Protein AF-A0A0L8JD91-F1 (afdb_monomer_lite)

Foldseek 3Di:
DDDPPPLQDPCVVVVVVLVVLVVVLVVLVVVLVVLVVCLVPVPVPDDDPVNVVS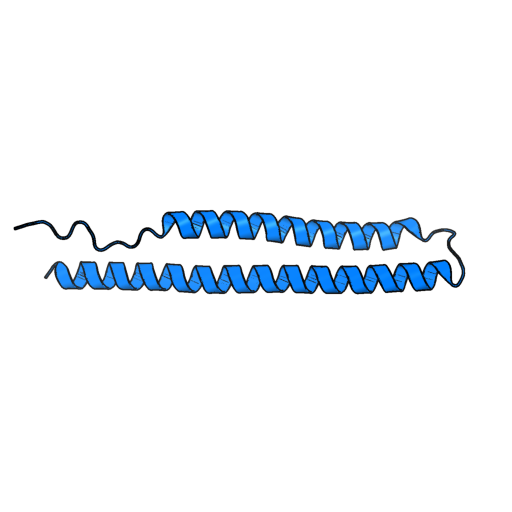VVVSVVVSVVSVVVSVVSVVVSVVSVVVSVVSVVVSVVVVVVVVD

InterPro domains:
  IPR036689 ESAT-6-like superfamily [SSF140453] (7-97)

Radius of gyration: 23.22 Å; chains: 1; bounding box: 52×16×71 Å

Secondary structure (DSSP, 8-state):
----TT-----HHHHHHHHHHHHHHHHHHHHHHHHHHHHHHS-TT--SHHHHHHHHHHHHHHHHHHHHHHHHHHHHHHHHHHHHHHHHHHHHHHHHHT-

Sequence (99 aa):
MSTPDNYTYNTQAIYEGLKLLGAGTQEVETAVDQLRTNVELNFEGWAGASKAEFERVHLETTEHLKAVGQWLIEVTQNISTLVNGVEEDDAATAQRLSI

Structure (mmCIF, N/CA/C/O backbone):
data_AF-A0A0L8JD91-F1
#
_entry.id   AF-A0A0L8JD91-F1
#
loop_
_atom_site.group_PDB
_atom_site.id
_atom_site.type_symbol
_atom_site.label_atom_id
_atom_site.label_alt_id
_atom_site.label_comp_id
_atom_site.label_asym_id
_atom_site.label_entity_id
_atom_site.label_seq_id
_atom_site.pdbx_PDB_ins_code
_atom_site.Cartn_x
_atom_site.Cartn_y
_atom_site.Cartn_z
_atom_site.occu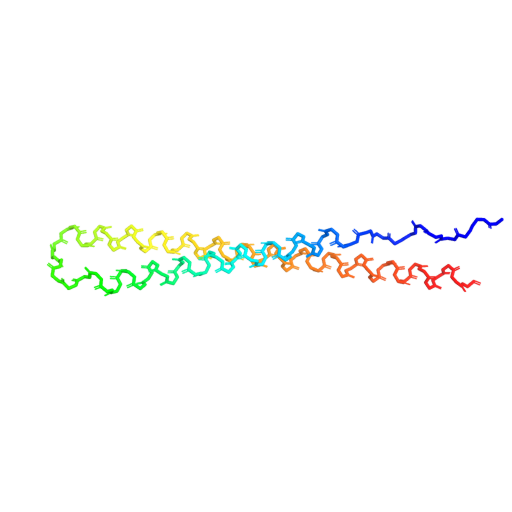pancy
_atom_site.B_iso_or_equiv
_atom_site.auth_seq_id
_atom_site.auth_comp_id
_atom_site.auth_asym_id
_atom_site.auth_atom_id
_atom_site.pdbx_PDB_model_num
ATOM 1 N N . MET A 1 1 ? 25.138 8.046 -40.379 1.00 38.38 1 MET A N 1
ATOM 2 C CA . MET A 1 1 ? 24.820 6.932 -39.467 1.00 38.38 1 MET A CA 1
ATOM 3 C C . MET A 1 1 ? 24.408 7.565 -38.159 1.00 38.38 1 MET A C 1
ATOM 5 O O . MET A 1 1 ? 25.264 8.097 -37.469 1.00 38.38 1 MET A O 1
ATOM 9 N N . SER A 1 2 ? 23.105 7.661 -37.920 1.00 41.34 2 SER A N 1
ATOM 10 C CA . SER A 1 2 ? 22.559 8.215 -36.682 1.00 41.34 2 SER A CA 1
ATOM 11 C C . SER A 1 2 ? 22.688 7.137 -35.610 1.00 41.34 2 SER A C 1
ATOM 13 O O . SER A 1 2 ? 22.265 6.006 -35.839 1.00 41.34 2 SER A O 1
ATOM 15 N N . THR A 1 3 ? 23.351 7.463 -34.510 1.00 40.91 3 THR A N 1
ATOM 16 C CA . THR A 1 3 ? 23.551 6.593 -33.351 1.00 40.91 3 THR A CA 1
ATOM 17 C C . THR A 1 3 ? 22.211 6.094 -32.784 1.00 40.91 3 THR A C 1
ATOM 19 O O . THR A 1 3 ? 21.212 6.816 -32.862 1.00 40.91 3 THR A O 1
ATOM 22 N N . PRO A 1 4 ? 22.150 4.867 -32.230 1.00 47.00 4 PRO A N 1
ATOM 23 C CA . PRO A 1 4 ? 20.943 4.272 -31.647 1.00 47.00 4 PRO A CA 1
ATOM 24 C C . PRO A 1 4 ? 20.618 4.863 -30.259 1.00 47.00 4 PRO A C 1
ATOM 26 O O . PRO A 1 4 ? 20.322 4.136 -29.319 1.00 47.00 4 PRO A O 1
ATOM 29 N N . ASP A 1 5 ? 20.659 6.188 -30.119 1.00 48.38 5 ASP A N 1
ATOM 30 C CA . ASP A 1 5 ? 20.601 6.889 -28.826 1.00 48.38 5 ASP A CA 1
ATOM 31 C C . ASP A 1 5 ? 19.185 6.996 -28.225 1.00 48.38 5 ASP A C 1
ATOM 33 O O . ASP A 1 5 ? 18.940 7.869 -27.399 1.00 48.38 5 ASP A O 1
ATOM 37 N N . ASN A 1 6 ? 18.216 6.168 -28.635 1.00 51.28 6 ASN A N 1
ATOM 38 C CA . ASN A 1 6 ? 16.816 6.424 -28.268 1.00 51.28 6 ASN A CA 1
ATOM 39 C C . ASN A 1 6 ? 15.932 5.195 -28.004 1.00 51.28 6 ASN A C 1
ATOM 41 O O . ASN A 1 6 ? 14.717 5.287 -28.158 1.00 51.28 6 ASN A O 1
ATOM 45 N N . TYR A 1 7 ? 16.512 4.056 -27.618 1.00 53.31 7 TYR A N 1
ATOM 46 C CA . TYR A 1 7 ? 15.741 2.842 -27.296 1.00 53.31 7 TYR A CA 1
ATOM 47 C C . TYR A 1 7 ? 15.572 2.564 -25.801 1.00 53.31 7 TYR A C 1
ATOM 49 O O . TYR A 1 7 ? 15.072 1.507 -25.458 1.00 53.31 7 TYR A O 1
ATOM 57 N N . THR A 1 8 ? 15.968 3.473 -24.910 1.00 61.88 8 THR A N 1
ATOM 58 C CA . THR A 1 8 ? 15.750 3.272 -23.472 1.00 61.88 8 THR A CA 1
ATOM 59 C C . THR A 1 8 ? 14.406 3.865 -23.071 1.00 61.88 8 THR A C 1
ATOM 61 O O . THR A 1 8 ? 14.199 5.078 -23.191 1.00 61.88 8 THR A O 1
ATOM 64 N N . TYR A 1 9 ? 13.482 3.034 -22.592 1.00 67.62 9 TYR A N 1
ATOM 65 C CA . TYR A 1 9 ? 12.258 3.524 -21.972 1.00 67.62 9 TYR A CA 1
ATOM 66 C C . TYR A 1 9 ? 12.613 4.359 -20.738 1.00 67.62 9 TYR A C 1
ATOM 68 O O . TYR A 1 9 ? 13.429 3.975 -19.904 1.00 67.62 9 TYR A O 1
ATOM 76 N N . ASN A 1 10 ? 11.984 5.527 -20.596 1.00 73.50 10 ASN A N 1
ATOM 77 C CA . ASN A 1 10 ? 12.171 6.366 -19.417 1.00 73.50 10 ASN A CA 1
ATOM 78 C C . ASN A 1 10 ? 11.399 5.779 -18.219 1.00 73.50 10 ASN A C 1
ATOM 80 O O . ASN A 1 10 ? 10.254 6.157 -17.962 1.00 73.50 10 ASN A O 1
ATOM 84 N N . THR A 1 11 ? 12.028 4.855 -17.490 1.00 82.06 11 THR A N 1
ATOM 85 C CA . THR A 1 11 ? 11.462 4.196 -16.298 1.00 82.06 11 THR A CA 1
ATOM 86 C C . THR A 1 11 ? 11.522 5.067 -15.040 1.00 82.06 11 THR A C 1
ATOM 88 O O . THR A 1 11 ? 10.831 4.787 -14.059 1.00 82.06 11 THR A O 1
ATOM 91 N N . GLN A 1 12 ? 12.258 6.186 -15.070 1.00 83.94 12 GLN A N 1
ATOM 92 C CA . GLN A 1 12 ? 12.448 7.083 -13.925 1.00 83.94 12 GLN A CA 1
ATOM 93 C C . GLN A 1 12 ? 11.123 7.622 -13.364 1.00 83.94 12 GLN A C 1
ATOM 95 O O . GLN A 1 12 ? 10.909 7.601 -12.151 1.00 83.94 12 GLN A O 1
ATOM 100 N N . ALA A 1 13 ? 10.207 8.047 -14.238 1.00 82.56 13 ALA A N 1
ATOM 101 C CA . ALA A 1 13 ? 8.889 8.531 -13.823 1.00 82.56 13 ALA A CA 1
ATOM 102 C C . ALA A 1 13 ? 8.057 7.433 -13.131 1.00 82.56 13 ALA A C 1
ATOM 104 O O . ALA A 1 13 ? 7.265 7.719 -12.232 1.00 82.56 13 ALA A O 1
ATOM 105 N N . ILE A 1 14 ? 8.261 6.167 -13.512 1.00 85.62 14 ILE A N 1
ATOM 106 C CA . ILE A 1 14 ? 7.579 5.026 -12.896 1.00 85.62 14 ILE A CA 1
ATOM 107 C C . ILE A 1 14 ? 8.157 4.761 -11.502 1.00 85.62 14 ILE A C 1
ATOM 109 O O . ILE A 1 14 ? 7.390 4.580 -10.558 1.00 85.62 14 ILE A O 1
ATOM 113 N N . TYR A 1 15 ? 9.481 4.827 -11.328 1.00 86.62 15 TYR A N 1
ATOM 114 C CA . TYR A 1 15 ? 10.109 4.722 -10.005 1.00 86.62 15 TYR A CA 1
ATOM 115 C C . TYR A 1 15 ? 9.684 5.839 -9.048 1.00 86.62 15 TYR A C 1
ATOM 117 O O . TYR A 1 15 ? 9.511 5.601 -7.853 1.00 86.62 15 TYR A O 1
ATOM 125 N N . GLU A 1 16 ? 9.499 7.059 -9.549 1.00 88.50 16 GLU A N 1
ATOM 126 C CA . GLU A 1 16 ? 8.953 8.165 -8.756 1.00 88.50 16 GLU A CA 1
ATOM 127 C C . GLU A 1 16 ? 7.504 7.892 -8.335 1.00 88.50 16 GLU A C 1
ATOM 129 O O . GLU A 1 16 ? 7.171 8.051 -7.160 1.00 88.50 16 GLU A O 1
ATOM 134 N N . GLY A 1 17 ? 6.670 7.382 -9.247 1.00 86.94 17 GLY A N 1
ATOM 135 C CA . GLY A 1 17 ? 5.313 6.931 -8.930 1.00 86.94 17 GLY A CA 1
ATOM 136 C C . GLY A 1 17 ? 5.277 5.806 -7.888 1.00 86.94 17 GLY A C 1
ATOM 137 O O . GLY A 1 17 ? 4.500 5.872 -6.938 1.00 86.94 17 GLY A O 1
ATOM 138 N N . LEU A 1 18 ? 6.162 4.811 -8.009 1.00 89.19 18 LEU A N 1
ATOM 139 C CA . LEU A 1 18 ? 6.312 3.716 -7.044 1.00 89.19 18 LEU A CA 1
ATOM 140 C C . LEU A 1 18 ? 6.708 4.217 -5.649 1.00 89.19 18 LEU A C 1
ATOM 142 O O . LEU A 1 18 ? 6.181 3.731 -4.651 1.00 89.19 18 LEU A O 1
ATOM 146 N N . LYS A 1 19 ? 7.595 5.216 -5.557 1.00 89.94 19 LYS A N 1
ATOM 147 C CA . LYS A 1 19 ? 7.955 5.839 -4.271 1.00 89.94 19 LYS A CA 1
ATOM 148 C C . LYS A 1 19 ? 6.760 6.534 -3.620 1.00 89.94 19 LYS A C 1
ATOM 150 O O . LYS A 1 19 ? 6.565 6.392 -2.416 1.00 89.94 19 LYS A O 1
ATOM 155 N N . LEU A 1 20 ? 5.961 7.261 -4.404 1.00 90.81 20 LEU A N 1
ATOM 156 C CA . LEU A 1 20 ? 4.747 7.919 -3.910 1.00 90.81 20 LEU A CA 1
ATOM 157 C C . LEU A 1 20 ? 3.700 6.896 -3.443 1.00 90.81 20 LEU A C 1
ATOM 159 O O . LEU A 1 20 ? 3.107 7.075 -2.382 1.00 90.81 20 LEU A O 1
ATOM 163 N N . LEU A 1 21 ? 3.518 5.801 -4.189 1.00 89.50 21 LEU A N 1
ATOM 164 C CA . LEU A 1 21 ? 2.651 4.687 -3.789 1.00 89.50 21 LEU A CA 1
ATOM 165 C C . LEU A 1 21 ? 3.133 4.020 -2.496 1.00 89.50 21 LEU A C 1
ATOM 167 O O . LEU A 1 21 ? 2.323 3.756 -1.609 1.00 89.50 21 LEU A O 1
ATOM 171 N N . GLY A 1 22 ? 4.442 3.797 -2.356 1.00 89.25 22 GLY A N 1
ATOM 172 C CA . GLY A 1 22 ? 5.035 3.254 -1.134 1.00 89.25 22 GLY A CA 1
ATOM 173 C C . GLY A 1 22 ? 4.786 4.148 0.084 1.00 89.25 22 GLY A C 1
ATOM 174 O O . GLY A 1 22 ? 4.355 3.655 1.124 1.00 89.25 22 GLY A O 1
ATOM 175 N N . ALA A 1 23 ? 4.966 5.465 -0.061 1.00 90.25 23 ALA A N 1
ATOM 176 C CA . ALA A 1 23 ? 4.656 6.424 1.000 1.00 90.25 23 ALA A CA 1
ATOM 177 C C . ALA A 1 23 ? 3.166 6.392 1.388 1.00 90.25 23 ALA A C 1
ATOM 179 O O . ALA A 1 23 ? 2.844 6.290 2.569 1.00 90.25 23 ALA A O 1
ATOM 180 N N . GLY A 1 24 ? 2.258 6.385 0.404 1.00 88.81 24 GLY A N 1
ATOM 181 C CA . GLY A 1 24 ? 0.817 6.283 0.659 1.00 88.81 24 GLY A CA 1
ATOM 182 C C . GLY A 1 24 ? 0.409 4.961 1.320 1.00 88.81 24 GLY A C 1
ATOM 183 O O . GLY A 1 24 ? -0.454 4.942 2.192 1.00 88.81 24 GLY A O 1
ATOM 184 N N . THR A 1 25 ? 1.070 3.856 0.966 1.00 90.06 25 THR A N 1
ATOM 185 C CA . THR A 1 25 ? 0.863 2.549 1.615 1.00 90.06 25 THR A CA 1
ATOM 186 C C . THR A 1 25 ? 1.218 2.620 3.097 1.00 90.06 25 THR A C 1
ATOM 188 O O . THR A 1 25 ? 0.435 2.194 3.943 1.00 90.06 25 THR A O 1
ATOM 191 N N . GLN A 1 26 ? 2.359 3.230 3.423 1.00 90.94 26 GLN A N 1
ATOM 192 C CA . GLN A 1 26 ? 2.814 3.375 4.803 1.00 90.94 26 GLN A CA 1
ATOM 193 C C . GLN A 1 26 ? 1.894 4.284 5.636 1.00 90.94 26 GLN A C 1
ATOM 195 O O . GLN A 1 26 ? 1.668 4.024 6.821 1.00 90.94 26 GLN A O 1
ATOM 200 N N . GLU A 1 27 ? 1.324 5.328 5.029 1.00 91.50 27 GLU A N 1
ATOM 201 C CA . GLU A 1 27 ? 0.303 6.166 5.671 1.00 91.50 27 GLU A CA 1
ATOM 202 C C . GLU A 1 27 ? -0.965 5.364 6.005 1.00 91.50 27 GLU A C 1
ATOM 204 O O . GLU A 1 27 ? -1.488 5.478 7.116 1.00 91.50 27 GLU A O 1
ATOM 209 N N . VAL A 1 28 ? -1.429 4.508 5.087 1.00 88.06 28 VAL A N 1
ATOM 210 C CA . VAL A 1 28 ? -2.588 3.627 5.315 1.00 88.06 28 VAL A CA 1
ATOM 211 C C . VAL A 1 28 ? -2.312 2.626 6.439 1.00 88.06 28 VAL A C 1
ATOM 213 O O . VAL A 1 28 ? -3.140 2.485 7.339 1.00 88.06 28 VAL A O 1
ATOM 216 N N . GLU A 1 29 ? -1.150 1.969 6.439 1.00 88.38 29 GLU A N 1
ATOM 217 C CA . GLU A 1 29 ? -0.753 1.045 7.513 1.00 88.38 29 GLU A CA 1
ATOM 218 C C . GLU A 1 29 ? -0.686 1.751 8.875 1.00 88.38 29 GLU A C 1
ATOM 220 O O . GLU A 1 29 ? -1.200 1.248 9.876 1.00 88.38 29 GLU A O 1
ATOM 225 N N . THR A 1 30 ? -0.142 2.970 8.904 1.00 91.19 30 THR A N 1
ATOM 226 C CA . THR A 1 30 ? -0.087 3.790 10.121 1.00 91.19 30 THR A CA 1
ATOM 227 C C . THR A 1 30 ? -1.490 4.131 10.632 1.00 91.19 30 THR A C 1
ATOM 229 O O . THR A 1 30 ? -1.748 4.048 11.834 1.00 91.19 30 THR A O 1
ATOM 232 N N . ALA A 1 31 ? -2.418 4.486 9.738 1.00 87.25 31 ALA A N 1
ATOM 233 C CA . ALA A 1 31 ? -3.801 4.779 10.105 1.00 87.25 31 ALA A CA 1
ATOM 234 C C . ALA A 1 31 ? -4.525 3.545 10.677 1.00 87.25 31 ALA A C 1
ATOM 236 O O . ALA A 1 31 ? -5.270 3.668 11.652 1.00 87.25 31 ALA A O 1
ATOM 237 N N . VAL A 1 32 ? -4.271 2.352 10.123 1.00 85.44 32 VAL A N 1
ATOM 238 C CA . VAL A 1 32 ? -4.780 1.075 10.658 1.00 85.44 32 VAL A CA 1
ATOM 239 C C . VAL A 1 32 ? -4.300 0.848 12.090 1.00 85.44 32 VAL A C 1
ATOM 241 O O . VAL A 1 32 ? -5.107 0.561 12.977 1.00 85.44 32 VAL A O 1
ATOM 244 N N . ASP A 1 33 ? -2.999 1.005 12.334 1.00 86.12 33 ASP A N 1
ATOM 245 C CA . ASP A 1 33 ? -2.413 0.795 13.659 1.00 86.12 33 ASP A CA 1
ATOM 246 C C . ASP A 1 33 ? -2.928 1.810 14.691 1.00 86.12 33 ASP A C 1
ATOM 248 O O . ASP A 1 33 ? -3.207 1.450 15.841 1.00 86.12 33 ASP A O 1
ATOM 252 N N . GLN A 1 34 ? -3.114 3.068 14.283 1.00 85.88 34 GLN A N 1
ATOM 253 C CA . GLN A 1 34 ? -3.699 4.109 15.129 1.00 85.88 34 GLN A CA 1
ATOM 254 C C . GLN A 1 34 ? -5.160 3.815 15.474 1.00 85.88 34 GLN A C 1
ATOM 256 O O . GLN A 1 34 ? -5.550 3.957 16.633 1.00 85.88 34 GLN A O 1
ATOM 261 N N . LEU A 1 35 ? -5.966 3.365 14.508 1.00 82.25 35 LEU A N 1
ATOM 262 C CA . LEU A 1 35 ? -7.358 2.985 14.756 1.00 82.25 35 LEU A CA 1
ATOM 263 C C . LEU A 1 35 ? -7.454 1.809 15.727 1.00 82.25 35 LEU A C 1
ATOM 265 O O . LEU A 1 35 ? -8.231 1.882 16.678 1.00 82.25 35 LEU A O 1
ATOM 269 N N . ARG A 1 36 ? -6.622 0.774 15.556 1.00 77.75 36 ARG A N 1
ATOM 270 C CA . ARG A 1 36 ? -6.553 -0.353 16.501 1.00 77.75 36 ARG A CA 1
ATOM 271 C C . ARG A 1 36 ? -6.189 0.119 17.911 1.00 77.75 36 ARG A C 1
ATOM 273 O O . ARG A 1 36 ? -6.847 -0.259 18.873 1.00 77.75 36 ARG A O 1
ATOM 280 N N . THR A 1 37 ? -5.184 0.983 18.026 1.00 80.25 37 THR A N 1
ATOM 281 C CA . THR A 1 37 ? -4.729 1.512 19.321 1.00 80.25 37 THR A CA 1
ATOM 282 C C . THR A 1 37 ? -5.812 2.360 19.996 1.00 80.25 37 THR A C 1
ATOM 284 O O . THR A 1 37 ? -6.056 2.227 21.191 1.00 80.25 37 THR A O 1
ATOM 287 N N . ASN A 1 38 ? -6.511 3.208 19.235 1.00 75.75 38 ASN A N 1
ATOM 288 C CA . ASN A 1 38 ? -7.606 4.033 19.750 1.00 75.75 38 ASN A CA 1
ATOM 289 C C . ASN A 1 38 ? -8.785 3.190 20.240 1.00 75.75 38 ASN A C 1
ATOM 291 O O . ASN A 1 38 ? -9.404 3.535 21.242 1.00 75.75 38 ASN A O 1
ATOM 295 N N . VAL A 1 39 ? -9.091 2.101 19.542 1.00 71.12 39 VAL A N 1
ATOM 296 C CA . VAL A 1 39 ? -10.065 1.096 19.973 1.00 71.12 39 VAL A CA 1
ATOM 297 C C . VAL A 1 39 ? -9.601 0.523 21.310 1.00 71.12 39 VAL A C 1
ATOM 299 O O . VAL A 1 39 ? -10.270 0.724 22.313 1.00 71.12 39 VAL A O 1
ATOM 302 N N . GLU A 1 40 ? -8.410 -0.066 21.383 1.00 71.88 40 GLU A N 1
ATOM 303 C CA . GLU A 1 40 ? -7.892 -0.709 22.600 1.00 71.88 40 GLU A CA 1
ATOM 304 C C . GLU A 1 40 ? -7.820 0.223 23.829 1.00 71.88 40 GLU A C 1
ATOM 306 O O . GLU A 1 40 ? -8.146 -0.207 24.936 1.00 71.88 40 GLU A O 1
ATOM 311 N N . LEU A 1 41 ? -7.443 1.495 23.651 1.00 68.88 41 LEU A N 1
ATOM 312 C CA . LEU A 1 41 ? -7.234 2.446 24.752 1.00 68.88 41 LEU A CA 1
ATOM 313 C C . LEU A 1 41 ? -8.509 3.141 25.260 1.00 68.88 41 LEU A C 1
ATOM 315 O O . LEU A 1 41 ? -8.547 3.544 26.421 1.00 68.88 41 LEU A O 1
ATOM 319 N N . ASN A 1 42 ? -9.550 3.311 24.436 1.00 66.88 42 ASN A N 1
ATOM 320 C CA . ASN A 1 42 ? -10.702 4.159 24.793 1.00 66.88 42 ASN A CA 1
ATOM 321 C C . ASN A 1 42 ? -11.900 3.404 25.408 1.00 66.88 42 ASN A C 1
ATOM 323 O O . ASN A 1 42 ? -12.944 4.011 25.649 1.00 66.88 42 ASN A O 1
ATOM 327 N N . PHE A 1 43 ? -11.788 2.099 25.689 1.00 64.06 43 PHE A N 1
ATOM 328 C CA . PHE A 1 43 ? -12.921 1.304 26.195 1.00 64.06 43 PHE A CA 1
ATOM 329 C C . PHE A 1 43 ? -13.045 1.178 27.711 1.00 64.06 43 PHE A C 1
ATOM 331 O O . PHE A 1 43 ? -14.031 0.586 28.173 1.00 64.06 43 PHE A O 1
ATOM 338 N N . GLU A 1 44 ? -12.105 1.695 28.504 1.00 60.16 44 GLU A N 1
ATOM 339 C CA . GLU A 1 44 ? -12.288 1.720 29.957 1.00 60.16 44 GLU A CA 1
ATOM 340 C C . GLU A 1 44 ? -13.481 2.625 30.315 1.00 60.16 44 GLU A C 1
ATOM 342 O O . GLU A 1 44 ? -13.429 3.846 30.205 1.00 60.16 44 GLU A O 1
ATOM 347 N N . GLY A 1 45 ? -14.599 2.006 30.715 1.00 60.47 45 GLY A N 1
ATOM 348 C CA . GLY A 1 45 ? -15.811 2.690 31.182 1.00 60.47 45 GLY A CA 1
ATOM 349 C C . GLY A 1 45 ? -16.982 2.749 30.193 1.00 60.47 45 GLY A C 1
ATOM 350 O O . GLY A 1 45 ? -18.080 3.131 30.595 1.00 60.47 45 GLY A O 1
ATOM 351 N N . TRP A 1 46 ? -16.809 2.328 28.934 1.00 67.81 46 TRP A N 1
ATOM 352 C CA . TRP A 1 46 ? -17.924 2.189 27.985 1.00 67.81 46 TRP A CA 1
ATOM 353 C C . TRP A 1 46 ? -18.632 0.840 28.188 1.00 67.81 46 TRP A C 1
ATOM 355 O O . TRP A 1 46 ? -18.008 -0.218 28.111 1.00 67.81 46 TRP A O 1
ATOM 365 N N . ALA A 1 47 ? -19.945 0.855 28.431 1.00 65.00 47 ALA A N 1
ATOM 366 C CA . ALA A 1 47 ? -20.760 -0.352 28.581 1.00 65.00 47 ALA A CA 1
ATOM 367 C C . ALA A 1 47 ? -22.058 -0.257 27.762 1.00 65.00 47 ALA A C 1
ATOM 369 O O . ALA A 1 47 ? -22.647 0.815 27.639 1.00 65.00 47 ALA A O 1
ATOM 370 N N . GLY A 1 48 ? -22.525 -1.395 27.238 1.00 69.25 48 GLY A N 1
ATOM 371 C CA . GLY A 1 48 ? -23.805 -1.510 26.529 1.00 69.25 48 GLY A CA 1
ATOM 372 C C . GLY A 1 48 ? -23.708 -1.441 24.998 1.00 69.25 48 GLY A C 1
ATOM 373 O O . GLY A 1 48 ? -22.636 -1.585 24.416 1.00 69.25 48 GLY A O 1
ATOM 374 N N . ALA A 1 49 ? -24.856 -1.249 24.339 1.00 67.75 49 ALA A N 1
ATOM 375 C CA . ALA A 1 49 ? -25.005 -1.333 22.879 1.00 67.75 49 ALA A CA 1
ATOM 376 C C . ALA A 1 49 ? -24.139 -0.330 22.088 1.00 67.75 49 ALA A C 1
ATOM 378 O O . ALA A 1 49 ? -23.755 -0.616 20.958 1.00 67.75 49 ALA A O 1
ATOM 379 N N . SER A 1 50 ? -23.784 0.812 22.684 1.00 78.44 50 SER A N 1
ATOM 380 C CA . SER A 1 50 ? -22.890 1.807 22.076 1.00 78.44 50 SER A CA 1
ATOM 381 C C . SER A 1 50 ? -21.454 1.304 21.923 1.00 78.44 50 SER A C 1
ATOM 383 O O . SER A 1 50 ? -20.803 1.628 20.935 1.00 78.44 50 SER A O 1
ATOM 385 N N . LYS A 1 51 ? -20.970 0.480 22.863 1.00 79.44 51 LYS A N 1
ATOM 386 C CA . LYS A 1 51 ? -19.647 -0.149 22.774 1.00 79.44 51 LYS A CA 1
ATOM 387 C C . LYS A 1 51 ? -19.604 -1.178 21.647 1.00 79.44 51 LYS A C 1
ATOM 389 O O . LYS A 1 51 ? -18.718 -1.104 20.808 1.00 79.44 51 LYS A O 1
ATOM 394 N N . ALA A 1 52 ? -20.591 -2.072 21.595 1.00 81.94 52 ALA A N 1
ATOM 395 C CA . ALA A 1 52 ? -20.654 -3.118 20.574 1.00 81.94 52 ALA A CA 1
ATOM 396 C C . ALA A 1 52 ? -20.751 -2.540 19.150 1.00 81.94 52 ALA A C 1
ATOM 398 O O . ALA A 1 52 ? -20.085 -3.024 18.239 1.00 81.94 52 ALA A O 1
ATOM 399 N N . GLU A 1 53 ? -21.541 -1.479 18.956 1.00 83.38 53 GLU A N 1
ATOM 400 C CA . GLU A 1 53 ? -21.650 -0.828 17.646 1.00 83.38 53 GLU A CA 1
ATOM 401 C C . GLU A 1 53 ? -20.365 -0.082 17.262 1.00 83.38 53 GLU A C 1
ATOM 403 O O . GLU A 1 53 ? -19.921 -0.158 16.118 1.00 83.38 53 GLU A O 1
ATOM 408 N N . PHE A 1 54 ? -19.722 0.594 18.217 1.00 81.06 54 PHE A N 1
ATOM 409 C CA . PHE A 1 54 ? -18.441 1.255 17.977 1.00 81.06 54 PHE A CA 1
ATOM 410 C C . PHE A 1 54 ? -17.329 0.251 17.634 1.00 81.06 54 PHE A C 1
ATOM 412 O O . PHE A 1 54 ? -16.568 0.495 16.697 1.00 81.06 54 PHE A O 1
ATOM 419 N N . GLU A 1 55 ? -17.263 -0.882 18.345 1.00 81.25 55 GLU A N 1
ATOM 420 C CA . GLU A 1 55 ? -16.360 -2.002 18.043 1.00 81.25 55 GLU A CA 1
ATOM 421 C C . GLU A 1 55 ? -16.618 -2.551 16.637 1.00 81.25 55 GLU A C 1
ATOM 423 O O . GLU A 1 55 ? -15.676 -2.695 15.860 1.00 81.25 55 GLU A O 1
ATOM 428 N N . ARG A 1 56 ? -17.886 -2.790 16.272 1.00 85.31 56 ARG A N 1
ATOM 429 C CA . ARG A 1 56 ? -18.266 -3.272 14.936 1.00 85.31 56 ARG A CA 1
ATOM 430 C C . ARG A 1 56 ? -17.792 -2.322 13.835 1.00 85.31 56 ARG A C 1
ATOM 432 O O . ARG A 1 56 ? -17.110 -2.759 12.911 1.00 85.31 56 ARG A O 1
ATOM 439 N N . VAL A 1 57 ? -18.113 -1.031 13.945 1.00 85.19 57 VAL A N 1
ATOM 440 C CA . VAL A 1 57 ? -17.732 -0.015 12.946 1.00 85.19 57 VAL A CA 1
ATOM 441 C C . VAL A 1 57 ? -16.211 0.115 12.836 1.00 85.19 57 VAL A C 1
ATOM 443 O O . VAL A 1 57 ? -15.682 0.236 11.729 1.00 85.19 57 VAL A O 1
ATOM 446 N N . HIS A 1 58 ? -15.488 0.061 13.956 1.00 83.69 58 HIS A N 1
ATOM 447 C CA . HIS A 1 58 ? -14.026 0.125 13.936 1.00 83.69 58 HIS A CA 1
ATOM 448 C C . HIS A 1 58 ? -13.386 -1.117 13.324 1.00 83.69 58 HIS A C 1
ATOM 450 O O . HIS A 1 58 ? -12.428 -0.979 12.562 1.00 83.69 58 HIS A O 1
ATOM 456 N N . LEU A 1 59 ? -13.907 -2.311 13.620 1.00 83.44 59 LEU A N 1
ATOM 457 C CA . LEU A 1 59 ? -13.447 -3.552 13.000 1.00 83.44 59 LEU A CA 1
ATOM 458 C C . LEU A 1 59 ? -13.674 -3.513 11.486 1.00 83.44 59 LEU A C 1
ATOM 460 O O . LEU A 1 59 ? -12.735 -3.746 10.735 1.00 83.44 59 LEU A O 1
ATOM 464 N N . GLU A 1 60 ? -14.867 -3.125 11.029 1.00 87.94 60 GLU A N 1
ATOM 465 C CA . GLU A 1 60 ? -15.162 -2.980 9.595 1.00 87.94 60 GLU A CA 1
ATOM 466 C C . GLU A 1 60 ? -14.236 -1.965 8.915 1.00 87.94 60 GLU A C 1
ATOM 468 O O . GLU A 1 60 ? -13.669 -2.240 7.860 1.00 87.94 60 GLU A O 1
ATOM 473 N N . THR A 1 61 ? -14.021 -0.807 9.544 1.00 84.50 61 THR A N 1
ATOM 474 C CA . THR A 1 61 ? -13.111 0.224 9.021 1.00 84.50 61 THR A CA 1
ATOM 475 C C . THR A 1 61 ? -11.672 -0.286 8.943 1.00 84.50 61 THR A C 1
ATOM 477 O O . THR A 1 61 ? -10.982 -0.057 7.951 1.00 84.50 61 THR A O 1
ATOM 480 N N . THR A 1 62 ? -11.228 -1.015 9.967 1.00 85.81 62 THR A N 1
ATOM 481 C CA . THR A 1 62 ? -9.890 -1.612 10.026 1.00 85.81 62 THR A CA 1
ATOM 482 C C . THR A 1 62 ? -9.692 -2.639 8.915 1.00 85.81 62 THR A C 1
ATOM 484 O O . THR A 1 62 ? -8.663 -2.618 8.244 1.00 85.81 62 THR A O 1
ATOM 487 N N . GLU A 1 63 ? -10.675 -3.507 8.673 1.00 88.12 63 GLU A N 1
ATOM 488 C CA . GLU A 1 63 ? -10.603 -4.497 7.595 1.00 88.12 63 GLU A CA 1
ATOM 489 C C . GLU A 1 63 ? -10.607 -3.841 6.207 1.00 88.12 63 GLU A C 1
ATOM 491 O O . GLU A 1 63 ? -9.821 -4.235 5.345 1.00 88.12 63 GLU A O 1
ATOM 496 N N . HIS A 1 64 ? -11.399 -2.784 5.992 1.00 88.38 64 HIS A N 1
ATOM 497 C CA . HIS A 1 64 ? -11.349 -2.022 4.740 1.00 88.38 64 HIS A CA 1
ATOM 498 C C . HIS A 1 64 ? -9.976 -1.391 4.496 1.00 88.38 64 HIS A C 1
ATOM 500 O O . HIS A 1 64 ? -9.441 -1.479 3.392 1.00 88.38 64 HIS A O 1
ATOM 506 N N . LEU A 1 65 ? -9.379 -0.777 5.518 1.00 86.06 65 LEU A N 1
ATOM 507 C CA . LEU A 1 65 ? -8.060 -0.164 5.385 1.00 86.06 65 LEU A CA 1
ATOM 508 C C . LEU A 1 65 ? -6.952 -1.205 5.173 1.00 86.06 65 LEU A C 1
ATOM 510 O O . LEU A 1 65 ? -6.060 -0.973 4.360 1.00 86.06 65 LEU A O 1
ATOM 514 N N . LYS A 1 66 ? -7.033 -2.379 5.817 1.00 87.94 66 LYS A N 1
ATOM 515 C CA . LYS A 1 66 ? -6.130 -3.507 5.527 1.00 87.94 66 LYS A CA 1
ATOM 516 C C . LYS A 1 66 ? -6.236 -3.959 4.073 1.00 87.94 66 LYS A C 1
ATOM 518 O O . LYS A 1 66 ? -5.207 -4.162 3.436 1.00 87.94 66 LYS A O 1
ATOM 523 N N . ALA A 1 67 ? -7.454 -4.084 3.543 1.00 90.25 67 ALA A N 1
ATOM 524 C CA . ALA A 1 67 ? -7.670 -4.455 2.147 1.00 90.25 67 ALA A CA 1
ATOM 525 C C . ALA A 1 67 ? -7.074 -3.415 1.181 1.00 90.25 67 ALA A C 1
ATOM 527 O O . ALA A 1 67 ? -6.443 -3.782 0.191 1.00 90.25 67 ALA A O 1
ATOM 528 N N . VAL A 1 68 ? -7.205 -2.119 1.491 1.00 89.31 68 VAL A N 1
ATOM 529 C CA . VAL A 1 68 ? -6.559 -1.042 0.721 1.00 89.31 68 VAL A CA 1
ATOM 530 C C . VAL A 1 68 ? -5.035 -1.149 0.787 1.00 89.31 68 VAL A C 1
ATOM 532 O O . VAL A 1 68 ? -4.383 -1.069 -0.251 1.00 89.31 68 VAL A O 1
ATOM 535 N N . GLY A 1 69 ? -4.462 -1.369 1.974 1.00 88.44 69 GLY A N 1
ATOM 536 C CA . GLY A 1 69 ? -3.018 -1.561 2.139 1.00 88.44 69 GLY A CA 1
ATOM 537 C C . GLY A 1 69 ? -2.491 -2.741 1.317 1.00 88.44 69 GLY A C 1
ATOM 538 O O . GLY A 1 69 ? -1.521 -2.594 0.578 1.00 88.44 69 GLY A O 1
ATOM 539 N N . GLN A 1 70 ? -3.181 -3.885 1.359 1.00 90.25 70 GLN A N 1
ATOM 540 C CA . GLN A 1 70 ? -2.846 -5.061 0.547 1.00 90.25 70 GLN A CA 1
ATOM 541 C C . GLN A 1 70 ? -2.904 -4.761 -0.954 1.00 90.25 70 GLN A C 1
ATOM 543 O O . GLN A 1 70 ? -1.962 -5.075 -1.679 1.00 90.25 70 GLN A O 1
ATOM 548 N N . TRP A 1 71 ? -3.963 -4.094 -1.413 1.00 92.06 71 TRP A N 1
ATOM 549 C CA . TRP A 1 71 ? -4.096 -3.706 -2.815 1.00 92.06 71 TRP A CA 1
ATOM 550 C C . TRP A 1 71 ? -2.958 -2.782 -3.279 1.00 92.06 71 TRP A C 1
ATOM 552 O O . TRP A 1 71 ? -2.408 -2.972 -4.363 1.00 92.06 71 TRP A O 1
ATOM 562 N N . LEU A 1 72 ? -2.547 -1.813 -2.454 1.00 89.50 72 LEU A N 1
ATOM 563 C CA . LEU A 1 72 ? -1.423 -0.926 -2.774 1.00 89.50 72 LEU A CA 1
ATOM 564 C C . LEU A 1 72 ? -0.088 -1.684 -2.867 1.00 89.50 72 LEU A C 1
ATOM 566 O O . LEU A 1 72 ? 0.718 -1.402 -3.761 1.00 89.50 72 LEU A O 1
ATOM 570 N N . ILE A 1 73 ? 0.133 -2.670 -1.991 1.00 89.94 73 ILE A N 1
ATOM 571 C CA . ILE A 1 73 ? 1.305 -3.557 -2.042 1.00 89.94 73 ILE A CA 1
ATOM 572 C C . ILE A 1 73 ? 1.311 -4.355 -3.350 1.00 89.94 73 ILE A C 1
ATOM 574 O O . ILE A 1 73 ? 2.328 -4.380 -4.046 1.00 89.94 73 ILE A O 1
ATOM 578 N N . GLU A 1 74 ? 0.184 -4.964 -3.721 1.00 93.38 74 GLU A N 1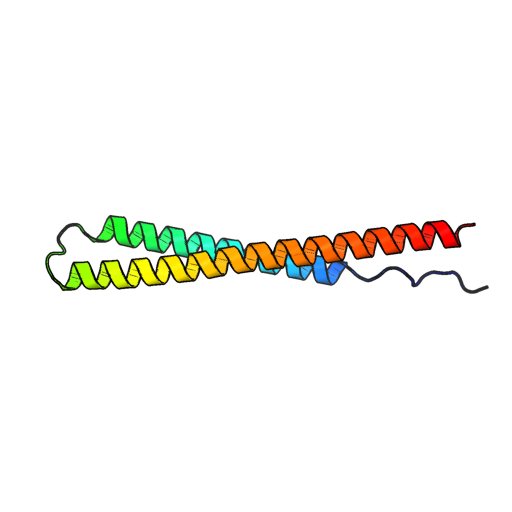
ATOM 579 C CA . GLU A 1 74 ? 0.057 -5.740 -4.962 1.00 93.38 74 GLU A CA 1
ATOM 580 C C . GLU A 1 74 ? 0.314 -4.877 -6.204 1.00 93.38 74 GLU A C 1
ATOM 582 O O . GLU A 1 74 ? 1.071 -5.267 -7.095 1.00 93.38 74 GLU A O 1
ATOM 587 N N . VAL A 1 75 ? -0.260 -3.671 -6.261 1.00 90.25 75 VAL A N 1
ATOM 588 C CA . VAL A 1 75 ? -0.024 -2.717 -7.358 1.00 90.25 75 VAL A CA 1
ATOM 589 C C . VAL A 1 75 ? 1.456 -2.339 -7.447 1.00 90.25 75 VAL A C 1
ATOM 591 O O . VAL A 1 75 ? 2.028 -2.350 -8.538 1.00 90.25 75 VAL A O 1
ATOM 594 N N . THR A 1 76 ? 2.095 -2.062 -6.310 1.00 90.56 76 THR A N 1
ATOM 595 C CA . THR A 1 76 ? 3.527 -1.734 -6.235 1.00 90.56 76 THR A CA 1
ATOM 596 C C . THR A 1 76 ? 4.393 -2.878 -6.768 1.00 90.56 76 THR A C 1
ATOM 598 O O . THR A 1 76 ? 5.319 -2.642 -7.549 1.00 90.56 76 THR A O 1
ATOM 601 N N . GLN A 1 77 ? 4.078 -4.121 -6.394 1.00 91.12 77 GLN A N 1
ATOM 602 C CA . GLN A 1 77 ? 4.790 -5.310 -6.867 1.00 91.12 77 GLN A CA 1
ATOM 603 C C . GLN A 1 77 ? 4.617 -5.500 -8.377 1.00 91.12 77 GLN A C 1
ATOM 605 O O . GLN A 1 77 ? 5.609 -5.639 -9.090 1.00 91.12 77 GLN A O 1
ATOM 610 N N . ASN A 1 78 ? 3.381 -5.415 -8.874 1.00 91.88 78 ASN A N 1
ATOM 611 C CA . ASN A 1 78 ? 3.072 -5.582 -10.294 1.00 91.88 78 ASN A CA 1
ATOM 612 C C . ASN A 1 78 ? 3.780 -4.539 -11.170 1.00 91.88 78 ASN A C 1
ATOM 614 O O . ASN A 1 78 ? 4.361 -4.883 -12.200 1.00 91.88 78 ASN A O 1
ATOM 618 N N . ILE A 1 79 ? 3.768 -3.269 -10.754 1.00 89.81 79 ILE A N 1
ATOM 619 C CA . ILE A 1 79 ? 4.459 -2.196 -11.479 1.00 89.81 79 ILE A CA 1
ATOM 620 C C . ILE A 1 79 ? 5.979 -2.409 -11.434 1.00 89.81 79 ILE A C 1
ATOM 622 O O . ILE A 1 79 ? 6.636 -2.254 -12.459 1.00 89.81 79 ILE A O 1
ATOM 626 N N . SER A 1 80 ? 6.543 -2.815 -10.291 1.00 89.75 80 SER A N 1
ATOM 627 C CA . SER A 1 80 ? 7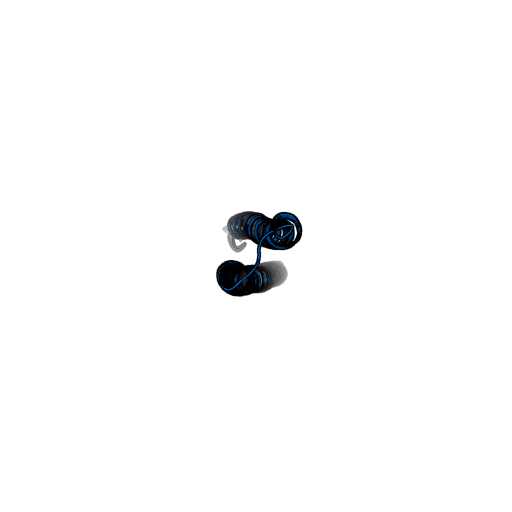.984 -3.098 -10.181 1.00 89.75 80 SER A CA 1
ATOM 628 C C . SER A 1 80 ? 8.416 -4.238 -11.109 1.00 89.75 80 SER A C 1
ATOM 630 O O . SER A 1 80 ? 9.430 -4.124 -11.792 1.00 89.75 80 SER A O 1
ATOM 632 N N . THR A 1 81 ? 7.628 -5.316 -11.195 1.00 92.19 81 THR A N 1
ATOM 633 C CA . THR A 1 81 ? 7.884 -6.419 -12.134 1.00 92.19 81 THR A CA 1
ATOM 634 C C . THR A 1 81 ? 7.854 -5.948 -13.584 1.00 92.19 81 THR A C 1
ATOM 636 O O . THR A 1 81 ? 8.731 -6.324 -14.358 1.00 92.19 81 THR A O 1
ATOM 639 N N . LEU A 1 82 ? 6.879 -5.109 -13.951 1.00 89.12 82 LEU A N 1
ATOM 640 C CA . LEU A 1 82 ? 6.792 -4.546 -15.297 1.00 89.12 82 LEU A CA 1
ATOM 641 C C . LEU A 1 82 ? 8.026 -3.699 -15.637 1.00 89.12 82 LEU A C 1
ATOM 643 O O . LEU A 1 82 ? 8.592 -3.868 -16.712 1.00 89.12 82 LEU A O 1
ATOM 647 N N . VAL A 1 83 ? 8.444 -2.808 -14.733 1.00 88.50 83 VAL A N 1
ATOM 648 C CA . VAL A 1 83 ? 9.608 -1.933 -14.950 1.00 88.50 83 VAL A CA 1
ATOM 649 C C . VAL A 1 83 ? 10.885 -2.745 -15.122 1.00 88.50 83 VAL A C 1
ATOM 651 O O . VAL A 1 83 ? 11.615 -2.515 -16.082 1.00 88.50 83 VAL A O 1
ATOM 654 N N . ASN A 1 84 ? 11.115 -3.734 -14.257 1.00 88.44 84 ASN A N 1
ATOM 655 C CA . ASN A 1 84 ? 12.283 -4.605 -14.371 1.00 88.44 84 ASN A CA 1
ATOM 656 C C . ASN A 1 84 ? 12.293 -5.357 -15.711 1.00 88.44 84 ASN A C 1
ATOM 658 O O . ASN A 1 84 ? 13.331 -5.435 -16.356 1.00 88.44 84 ASN A O 1
ATOM 662 N N . GLY A 1 85 ? 11.135 -5.856 -16.163 1.00 88.88 85 GLY A N 1
ATOM 663 C CA . GLY A 1 85 ? 11.023 -6.523 -17.463 1.00 88.88 85 GLY A CA 1
ATOM 664 C C . GLY A 1 85 ? 11.340 -5.598 -18.642 1.00 88.88 85 GLY A C 1
ATOM 665 O O . GLY A 1 85 ? 12.031 -6.002 -19.571 1.00 88.88 85 GLY A O 1
ATOM 666 N N . VAL A 1 86 ? 10.897 -4.337 -18.583 1.00 86.69 86 VAL A N 1
ATOM 667 C CA . VAL A 1 86 ? 11.229 -3.325 -19.600 1.00 86.69 86 VAL A CA 1
ATOM 668 C C . VAL A 1 86 ? 12.734 -3.039 -19.633 1.00 86.69 86 VAL A C 1
ATOM 670 O O . VAL A 1 86 ? 13.318 -2.969 -20.710 1.00 86.69 86 VAL A O 1
ATOM 673 N N . GLU A 1 87 ? 13.381 -2.914 -18.474 1.00 85.94 87 GLU A N 1
ATOM 674 C CA . GLU A 1 87 ? 14.830 -2.678 -18.400 1.00 85.94 87 GLU A CA 1
ATOM 675 C C . GLU A 1 87 ? 15.648 -3.878 -18.902 1.00 85.94 87 GLU A C 1
ATOM 677 O O . GLU A 1 87 ? 16.668 -3.697 -19.574 1.00 85.94 87 GLU A O 1
ATOM 682 N N . GLU A 1 88 ? 15.195 -5.104 -18.625 1.00 87.94 88 GLU A N 1
ATOM 683 C CA . GLU A 1 88 ? 15.793 -6.333 -19.158 1.00 87.94 88 GLU A CA 1
ATOM 684 C C . GLU A 1 88 ? 15.677 -6.407 -20.689 1.00 87.94 88 GLU A C 1
ATOM 686 O O . GLU A 1 88 ? 16.663 -6.715 -21.370 1.00 87.94 88 GLU A O 1
ATOM 691 N N . ASP A 1 89 ? 14.505 -6.078 -21.239 1.00 85.44 89 ASP A N 1
ATOM 692 C CA . ASP A 1 89 ? 14.263 -6.046 -22.684 1.00 85.44 89 ASP A CA 1
ATOM 693 C C . ASP A 1 89 ? 15.109 -4.969 -23.384 1.00 85.44 89 ASP A C 1
ATOM 695 O O . ASP A 1 89 ? 15.682 -5.223 -24.455 1.00 85.44 89 ASP A O 1
ATOM 699 N N . ASP A 1 90 ? 15.253 -3.791 -22.771 1.00 83.44 90 ASP A N 1
ATOM 700 C CA . ASP A 1 90 ? 16.103 -2.709 -23.275 1.00 83.44 90 ASP A CA 1
ATOM 701 C C . ASP A 1 90 ? 17.579 -3.120 -23.284 1.00 83.44 90 ASP A C 1
ATOM 703 O O . ASP A 1 90 ? 18.273 -2.950 -24.294 1.00 83.44 90 ASP A O 1
ATOM 707 N N . ALA A 1 91 ? 18.062 -3.728 -22.196 1.00 82.81 91 ALA A N 1
ATOM 708 C CA . ALA A 1 91 ? 19.432 -4.226 -22.103 1.00 82.81 91 ALA A CA 1
ATOM 709 C C . ALA A 1 91 ? 19.710 -5.323 -23.145 1.00 82.81 91 ALA A C 1
ATOM 711 O O . ALA A 1 91 ? 20.738 -5.293 -23.834 1.00 82.81 91 ALA A O 1
ATOM 712 N N . ALA A 1 92 ? 18.777 -6.264 -23.317 1.00 85.62 92 ALA A N 1
ATOM 713 C CA . ALA A 1 92 ? 18.878 -7.321 -24.318 1.00 85.62 92 ALA A CA 1
ATOM 714 C C . ALA A 1 92 ? 18.881 -6.758 -25.748 1.00 85.62 92 ALA A C 1
ATOM 716 O O . ALA A 1 92 ? 19.635 -7.226 -26.608 1.00 85.62 92 ALA A O 1
ATOM 717 N N . THR A 1 93 ? 18.065 -5.737 -26.012 1.00 84.06 93 THR A N 1
ATOM 718 C CA . THR A 1 93 ? 18.006 -5.058 -27.312 1.00 84.06 93 THR A CA 1
ATOM 719 C C . THR A 1 93 ? 19.307 -4.318 -27.608 1.00 84.06 93 THR A C 1
ATOM 72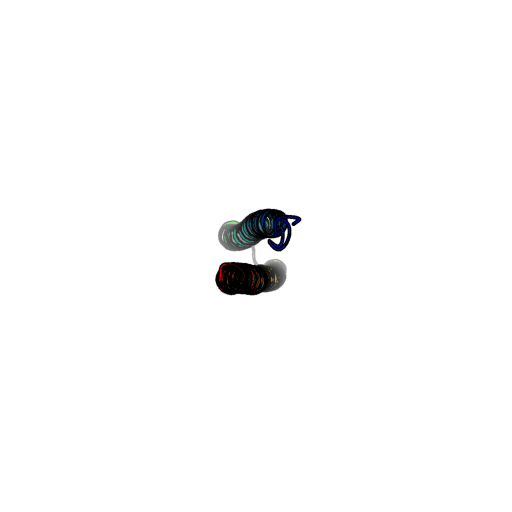1 O O . THR A 1 93 ? 19.882 -4.503 -28.684 1.00 84.06 93 THR A O 1
ATOM 724 N N . ALA A 1 94 ? 19.830 -3.553 -26.647 1.00 81.06 94 ALA A N 1
ATOM 725 C CA . ALA A 1 94 ? 21.106 -2.854 -26.779 1.00 81.06 94 ALA A CA 1
ATOM 726 C C . ALA A 1 94 ? 22.266 -3.823 -27.067 1.00 81.06 94 ALA A C 1
ATOM 728 O O . ALA A 1 94 ? 23.100 -3.558 -27.938 1.00 81.06 94 ALA A O 1
ATOM 729 N N . GLN A 1 95 ? 22.285 -4.985 -26.405 1.00 81.69 95 GLN A N 1
ATOM 730 C CA . GLN A 1 95 ? 23.284 -6.022 -26.652 1.00 81.69 95 GLN A CA 1
ATOM 731 C C . GLN A 1 95 ? 23.194 -6.593 -28.076 1.00 81.69 95 GLN A C 1
ATOM 733 O O . GLN A 1 95 ? 24.225 -6.775 -28.718 1.00 81.69 95 GLN A O 1
ATOM 738 N N . ARG A 1 96 ? 21.982 -6.847 -28.593 1.00 83.56 96 ARG A N 1
ATOM 739 C CA . ARG A 1 96 ? 21.776 -7.364 -29.962 1.00 83.56 96 ARG A CA 1
ATOM 740 C C . ARG A 1 96 ? 22.193 -6.372 -31.046 1.00 83.56 96 ARG A C 1
ATOM 742 O O . ARG A 1 96 ? 22.665 -6.800 -32.091 1.00 83.56 96 ARG A O 1
ATOM 749 N N . LEU A 1 97 ? 21.994 -5.076 -30.809 1.00 79.94 97 LEU A N 1
ATOM 750 C CA . LEU A 1 97 ? 22.329 -4.004 -31.755 1.00 79.94 97 LEU A CA 1
ATOM 751 C C . LEU A 1 97 ? 23.813 -3.606 -31.735 1.00 79.94 97 LEU A C 1
ATOM 753 O O . LEU A 1 97 ? 24.257 -2.880 -32.619 1.00 79.94 97 LEU A O 1
ATOM 757 N N . SER A 1 98 ? 24.570 -4.060 -30.734 1.00 71.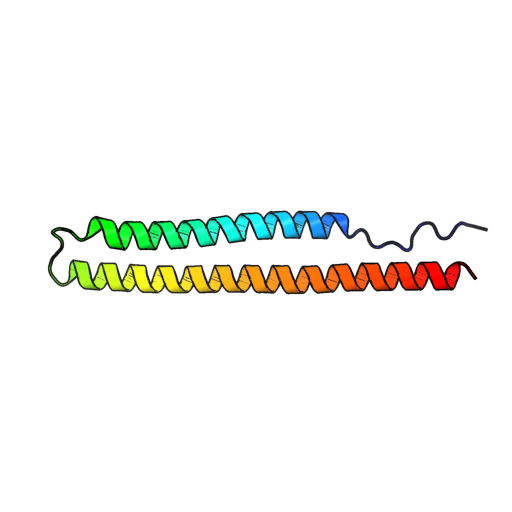44 98 SER A N 1
ATOM 758 C CA . SER A 1 98 ? 26.009 -3.794 -30.595 1.00 71.44 98 SER A CA 1
ATOM 759 C C . SER A 1 98 ? 26.898 -4.820 -31.328 1.00 71.44 98 SER A C 1
ATOM 761 O O . SER A 1 98 ? 28.112 -4.823 -31.124 1.00 71.44 98 SER A O 1
ATOM 763 N N . ILE A 1 99 ? 26.297 -5.695 -32.147 1.00 52.12 99 ILE A N 1
ATOM 764 C CA . ILE A 1 99 ? 26.939 -6.726 -32.988 1.00 52.12 99 ILE A CA 1
ATOM 765 C C . ILE A 1 99 ? 26.936 -6.248 -34.441 1.00 52.12 99 ILE A C 1
ATOM 767 O O . ILE A 1 99 ? 27.980 -6.406 -35.113 1.00 52.12 99 ILE A O 1
#

pLDDT: mean 80.39, std 12.81, range [38.38, 93.38]

Organism: Streptomyces viridochromogenes (NCBI:txid1938)